Protein AF-A0A258UVR0-F1 (afdb_monomer)

Structure (mmCIF, N/CA/C/O backbone):
data_AF-A0A258UVR0-F1
#
_entry.id   AF-A0A258UVR0-F1
#
loop_
_atom_site.group_PDB
_atom_site.id
_atom_site.type_symbol
_atom_site.label_atom_id
_atom_site.label_alt_id
_atom_site.label_comp_id
_atom_site.label_asym_id
_atom_site.label_entity_id
_atom_s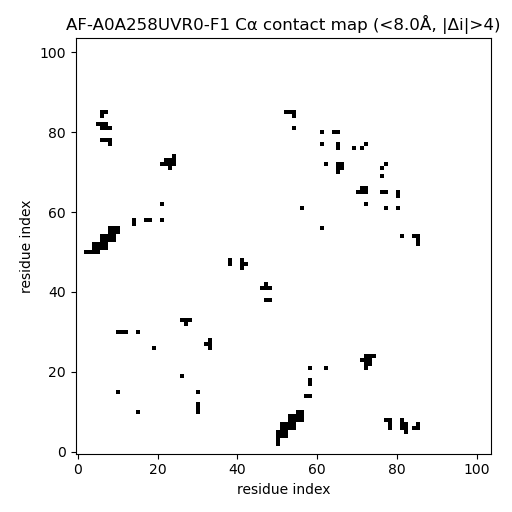ite.label_seq_id
_atom_site.pdbx_PDB_ins_code
_atom_site.Cartn_x
_atom_site.Cartn_y
_atom_site.Cartn_z
_atom_site.occupancy
_atom_site.B_iso_or_equiv
_atom_site.auth_seq_id
_atom_site.auth_comp_id
_atom_site.auth_asym_id
_atom_site.auth_atom_id
_atom_site.pdbx_PDB_model_num
ATOM 1 N N . MET A 1 1 ? -22.486 1.790 16.121 1.00 37.00 1 MET A N 1
ATOM 2 C CA . MET A 1 1 ? -21.476 0.880 15.542 1.00 37.00 1 MET A CA 1
ATOM 3 C C . MET A 1 1 ? -20.176 1.662 15.461 1.00 37.00 1 MET A C 1
ATOM 5 O O . MET A 1 1 ? -20.255 2.800 15.007 1.00 37.00 1 MET A O 1
ATOM 9 N N . PRO A 1 2 ? -19.034 1.159 15.958 1.00 48.25 2 PRO A N 1
ATOM 10 C CA . PRO A 1 2 ? -17.758 1.828 15.717 1.00 48.25 2 PRO A CA 1
ATOM 11 C C . PRO A 1 2 ? -17.537 1.923 14.203 1.00 48.25 2 PRO A C 1
ATOM 13 O O . PRO A 1 2 ? -17.808 0.961 13.484 1.00 48.25 2 PRO A O 1
ATOM 16 N N . VAL A 1 3 ? -17.118 3.093 13.720 1.00 52.47 3 VAL A N 1
ATOM 17 C CA . VAL A 1 3 ? -16.753 3.289 12.312 1.00 52.47 3 VAL A CA 1
ATOM 18 C C . VAL A 1 3 ? -15.558 2.380 12.041 1.00 52.47 3 VAL A C 1
ATOM 20 O O . VAL A 1 3 ? -14.483 2.572 12.610 1.00 52.47 3 VAL A O 1
ATOM 23 N N . GLN A 1 4 ? -15.772 1.328 11.253 1.00 62.47 4 GLN A N 1
ATOM 24 C CA . GLN A 1 4 ? -14.720 0.387 10.900 1.00 62.47 4 GLN A CA 1
ATOM 25 C C . GLN A 1 4 ? -13.887 1.023 9.787 1.00 62.47 4 GLN A C 1
ATOM 27 O O . GLN A 1 4 ? -14.188 0.853 8.610 1.00 62.47 4 GLN A O 1
ATOM 32 N N . HIS A 1 5 ? -12.875 1.806 10.167 1.00 77.50 5 HIS A N 1
ATOM 33 C CA . HIS A 1 5 ? -11.957 2.383 9.192 1.00 77.50 5 HIS A CA 1
ATOM 34 C C . HIS A 1 5 ? -11.191 1.272 8.466 1.00 77.50 5 HIS A C 1
ATOM 36 O O . HIS A 1 5 ? -10.735 0.301 9.077 1.00 77.50 5 HIS A O 1
ATOM 42 N N . VAL A 1 6 ? -11.034 1.427 7.156 1.00 86.38 6 VAL A N 1
ATOM 43 C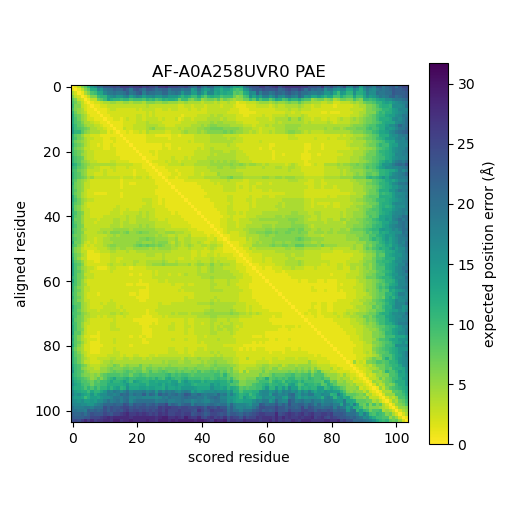 CA . VAL A 1 6 ? -10.290 0.506 6.299 1.00 86.38 6 VAL A CA 1
ATOM 44 C C . VAL A 1 6 ? -8.860 1.005 6.210 1.00 86.38 6 VAL A C 1
ATOM 46 O O . VAL A 1 6 ? -8.606 2.090 5.687 1.00 86.38 6 VAL A O 1
ATOM 49 N N . ALA A 1 7 ? -7.918 0.228 6.736 1.00 91.19 7 ALA A N 1
ATOM 50 C CA . ALA A 1 7 ? -6.512 0.591 6.675 1.00 91.19 7 ALA A CA 1
ATOM 51 C C . ALA A 1 7 ? -5.974 0.445 5.248 1.00 91.19 7 ALA A C 1
ATOM 53 O O . ALA A 1 7 ? -6.109 -0.609 4.624 1.00 91.19 7 ALA A O 1
ATOM 54 N N . VAL A 1 8 ? -5.355 1.506 4.736 1.00 92.44 8 VAL A N 1
ATOM 55 C CA . VAL A 1 8 ? -4.804 1.559 3.378 1.00 92.44 8 VAL A CA 1
ATOM 56 C C . VAL A 1 8 ? -3.407 2.163 3.401 1.00 92.44 8 VAL A C 1
ATOM 58 O O . VAL A 1 8 ? -3.179 3.193 4.036 1.00 92.44 8 VAL A O 1
ATOM 61 N N . LEU A 1 9 ? -2.467 1.538 2.685 1.00 93.88 9 LEU A N 1
ATOM 62 C CA . LEU A 1 9 ? -1.133 2.109 2.486 1.00 93.88 9 LEU A CA 1
ATOM 63 C C . LEU A 1 9 ? -1.262 3.408 1.698 1.00 93.88 9 LEU A C 1
ATOM 65 O O . LEU A 1 9 ? -1.789 3.394 0.577 1.00 93.88 9 LEU A O 1
ATOM 69 N N . TRP A 1 10 ? -0.755 4.504 2.261 1.00 93.12 10 TRP A N 1
ATOM 70 C CA . TRP A 1 10 ? -0.898 5.834 1.676 1.00 93.12 10 TRP A CA 1
ATOM 71 C C . TRP A 1 10 ? 0.462 6.479 1.365 1.00 93.12 10 TRP A C 1
ATOM 73 O O . TRP A 1 10 ? 0.871 7.416 2.044 1.00 93.12 10 TRP A O 1
ATOM 83 N N . PRO A 1 11 ? 1.189 5.992 0.341 1.00 92.81 11 PRO A N 1
ATOM 84 C CA . PRO A 1 11 ? 2.521 6.497 0.027 1.00 92.81 11 PRO A CA 1
ATOM 85 C C . PRO A 1 11 ? 2.509 7.965 -0.431 1.00 92.81 11 PRO A C 1
ATOM 87 O O . PRO A 1 11 ? 1.540 8.461 -1.027 1.00 92.81 11 PRO A O 1
ATOM 90 N N . ASP A 1 12 ? 3.629 8.641 -0.185 1.00 91.75 12 ASP A N 1
ATOM 91 C CA . ASP A 1 12 ? 4.040 9.869 -0.870 1.00 91.75 12 ASP A CA 1
ATOM 92 C C . ASP A 1 12 ? 4.836 9.542 -2.150 1.00 91.75 12 ASP A C 1
ATOM 94 O O . ASP A 1 12 ? 4.986 8.377 -2.516 1.00 91.75 12 ASP A O 1
ATOM 98 N N . GLU A 1 13 ? 5.328 10.557 -2.864 1.00 88.31 13 GLU A N 1
ATOM 99 C CA . GLU A 1 13 ? 6.064 10.347 -4.119 1.00 88.31 13 GLU A CA 1
ATOM 100 C C . GLU A 1 13 ? 7.366 9.552 -3.934 1.00 88.31 13 GLU A C 1
ATOM 102 O O . GLU A 1 13 ? 7.665 8.667 -4.740 1.00 88.31 13 GLU A O 1
ATOM 107 N N . ALA A 1 14 ? 8.115 9.816 -2.859 1.00 85.12 14 ALA A N 1
ATOM 108 C CA . ALA A 1 14 ? 9.382 9.142 -2.584 1.00 85.12 14 ALA A CA 1
ATOM 109 C C . ALA A 1 14 ? 9.163 7.665 -2.214 1.00 85.12 14 ALA A C 1
ATOM 111 O O . ALA A 1 14 ? 9.865 6.773 -2.699 1.00 85.12 14 ALA A O 1
ATOM 112 N N . ASN A 1 15 ? 8.145 7.394 -1.401 1.00 90.56 15 ASN A N 1
ATOM 113 C CA . ASN A 1 15 ? 7.762 6.058 -0.969 1.00 90.56 15 ASN A CA 1
ATOM 114 C C . ASN A 1 15 ? 7.069 5.269 -2.078 1.00 90.56 15 ASN A C 1
ATOM 116 O O . ASN A 1 15 ? 7.224 4.051 -2.136 1.00 90.56 15 ASN A O 1
ATOM 120 N N . TYR A 1 16 ? 6.350 5.933 -2.988 1.00 94.94 16 TYR A N 1
ATOM 121 C CA . TYR A 1 16 ? 5.667 5.258 -4.087 1.00 94.94 16 TYR A CA 1
ATOM 122 C C . TYR A 1 16 ? 6.645 4.586 -5.046 1.00 94.94 16 TYR A C 1
ATOM 124 O O . TYR A 1 16 ? 6.479 3.410 -5.362 1.00 94.94 16 TYR A O 1
ATOM 132 N N . ALA A 1 17 ? 7.699 5.295 -5.461 1.00 93.12 17 ALA A N 1
ATOM 133 C CA . ALA A 1 17 ? 8.716 4.730 -6.347 1.00 93.12 17 ALA A CA 1
ATOM 134 C C . ALA A 1 17 ? 9.362 3.473 -5.739 1.00 93.12 17 ALA A C 1
ATOM 136 O O . ALA A 1 17 ? 9.542 2.460 -6.416 1.00 93.12 17 ALA A O 1
ATOM 137 N N . ARG A 1 18 ? 9.646 3.514 -4.432 1.00 94.56 18 ARG A N 1
ATOM 138 C CA . ARG A 1 18 ? 10.189 2.372 -3.689 1.00 94.56 18 ARG A CA 1
ATOM 139 C C . ARG A 1 18 ? 9.179 1.235 -3.568 1.00 94.56 18 ARG A C 1
ATOM 141 O O . ARG A 1 18 ? 9.547 0.092 -3.802 1.00 94.56 18 ARG A O 1
ATOM 148 N N . LEU A 1 19 ? 7.915 1.541 -3.266 1.00 95.31 19 LEU A N 1
ATOM 149 C CA . LEU A 1 19 ? 6.833 0.557 -3.193 1.00 95.31 19 LEU A CA 1
ATOM 150 C C . LEU A 1 19 ? 6.664 -0.198 -4.519 1.00 95.31 19 LEU A C 1
ATOM 152 O O . LEU A 1 19 ? 6.497 -1.416 -4.511 1.00 95.31 19 LEU A O 1
ATOM 156 N N . VAL A 1 20 ? 6.720 0.511 -5.649 1.00 95.38 20 VAL A N 1
ATOM 157 C CA . VAL A 1 20 ? 6.676 -0.102 -6.984 1.00 95.38 20 VAL A CA 1
ATOM 158 C C . VAL A 1 20 ? 7.867 -1.040 -7.181 1.00 95.38 20 VAL A C 1
ATOM 160 O O . VAL A 1 20 ? 7.674 -2.170 -7.613 1.00 95.38 20 VAL A O 1
ATOM 163 N N . ALA A 1 21 ? 9.077 -0.609 -6.814 1.00 95.00 21 ALA A N 1
ATOM 164 C CA . ALA A 1 21 ? 10.296 -1.394 -7.008 1.00 95.00 21 ALA A CA 1
ATOM 165 C C . ALA A 1 21 ? 10.333 -2.711 -6.209 1.00 95.00 21 ALA A C 1
ATOM 167 O O . ALA A 1 21 ? 10.944 -3.676 -6.661 1.00 95.00 21 ALA A O 1
ATOM 168 N N . ILE A 1 22 ? 9.701 -2.756 -5.032 1.00 95.62 22 ILE A N 1
ATOM 169 C CA . ILE A 1 22 ? 9.674 -3.952 -4.169 1.00 95.62 22 ILE A CA 1
ATOM 170 C C . ILE A 1 22 ? 8.479 -4.877 -4.426 1.00 95.62 22 ILE A C 1
ATOM 172 O O . ILE A 1 22 ? 8.432 -5.962 -3.848 1.00 95.62 22 ILE A O 1
ATOM 176 N N . SER A 1 23 ? 7.491 -4.441 -5.213 1.00 96.06 23 SER A N 1
ATOM 177 C CA . SER A 1 23 ? 6.257 -5.196 -5.437 1.00 96.06 23 SER A CA 1
ATOM 178 C C . SER A 1 23 ? 6.464 -6.310 -6.463 1.00 96.06 23 SER A C 1
ATOM 180 O O . SER A 1 23 ? 7.049 -6.095 -7.519 1.00 96.06 23 SER A O 1
ATOM 182 N N . ASP A 1 24 ? 5.949 -7.500 -6.158 1.00 96.62 24 ASP A N 1
ATOM 183 C CA . ASP A 1 24 ? 6.044 -8.690 -7.015 1.00 96.62 24 ASP A CA 1
ATOM 184 C C . ASP A 1 24 ? 4.937 -8.757 -8.081 1.00 96.62 24 ASP A C 1
ATOM 186 O O . ASP A 1 24 ? 4.990 -9.579 -8.995 1.00 96.62 24 ASP A O 1
ATOM 190 N N . ASP A 1 25 ? 3.904 -7.927 -7.952 1.00 95.50 25 ASP A N 1
ATOM 191 C CA . ASP A 1 25 ? 2.767 -7.857 -8.861 1.00 95.50 25 ASP A CA 1
ATOM 192 C C . ASP A 1 25 ? 2.652 -6.486 -9.532 1.00 95.50 25 ASP A C 1
ATOM 194 O O . ASP A 1 25 ? 3.399 -5.544 -9.259 1.00 95.50 25 ASP A O 1
ATOM 198 N N . TRP A 1 26 ? 1.706 -6.389 -10.467 1.00 94.62 26 TRP A N 1
ATOM 199 C CA . TRP A 1 26 ? 1.475 -5.150 -11.188 1.00 94.62 26 TRP A CA 1
ATOM 200 C C . TRP A 1 26 ? 1.089 -4.020 -10.228 1.00 94.62 26 TRP A C 1
ATOM 202 O O . TRP A 1 26 ? 0.159 -4.146 -9.426 1.00 94.62 26 TRP A O 1
ATOM 212 N N . MET A 1 27 ? 1.773 -2.889 -10.383 1.00 95.25 27 MET A N 1
ATOM 213 C CA . MET A 1 27 ? 1.494 -1.648 -9.678 1.00 95.25 27 MET A CA 1
ATOM 214 C C . MET A 1 27 ? 1.079 -0.558 -10.673 1.00 95.25 27 MET A C 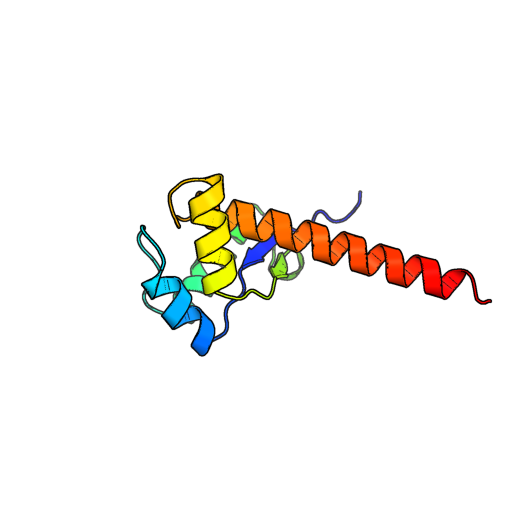1
ATOM 216 O O . MET A 1 27 ? 1.576 -0.538 -11.803 1.00 95.25 27 MET A O 1
ATOM 220 N N . PRO A 1 28 ? 0.196 0.373 -10.272 1.00 94.75 28 PRO A N 1
ATOM 221 C CA . PRO A 1 28 ? -0.159 1.518 -11.101 1.00 94.75 28 PRO A CA 1
ATOM 222 C C . PRO A 1 28 ? 1.081 2.327 -11.532 1.00 94.75 28 PRO A C 1
ATOM 224 O O . PRO A 1 28 ? 2.063 2.409 -10.793 1.00 94.75 28 PRO A O 1
ATOM 227 N N . PRO A 1 29 ? 1.080 2.950 -12.719 1.00 92.00 29 PRO A N 1
ATOM 228 C CA . PRO A 1 29 ? 2.278 3.615 -13.231 1.00 92.00 29 PRO A CA 1
ATOM 229 C C . PRO A 1 29 ? 2.596 4.930 -12.504 1.00 92.00 29 PRO A C 1
ATOM 231 O O . PRO A 1 29 ? 3.724 5.410 -12.579 1.00 92.00 29 PRO A O 1
ATOM 234 N N . SER A 1 30 ? 1.635 5.511 -11.779 1.00 95.31 30 SER A N 1
ATOM 235 C CA . SER A 1 30 ? 1.823 6.740 -11.011 1.00 95.31 30 SER A CA 1
ATOM 236 C C . SER A 1 30 ? 1.128 6.691 -9.649 1.00 95.31 30 SER A C 1
ATOM 238 O O . SER A 1 30 ? 0.182 5.927 -9.435 1.00 95.31 30 SER A O 1
ATOM 240 N N . LEU A 1 31 ? 1.565 7.558 -8.730 1.00 94.88 31 LEU A N 1
ATOM 241 C CA . LEU A 1 31 ? 0.920 7.723 -7.426 1.00 94.88 31 LEU A CA 1
ATOM 242 C C . LEU A 1 31 ? -0.542 8.182 -7.568 1.00 94.88 31 LEU A C 1
ATOM 244 O O . LEU A 1 31 ? -1.404 7.759 -6.795 1.00 94.88 31 LEU A O 1
ATOM 248 N N . ALA A 1 32 ? -0.830 9.027 -8.562 1.00 95.06 32 ALA A N 1
ATOM 249 C CA . ALA A 1 32 ? -2.186 9.479 -8.855 1.00 95.06 32 ALA A CA 1
ATOM 250 C C . ALA A 1 32 ? -3.084 8.304 -9.273 1.00 95.06 32 ALA A C 1
ATOM 252 O O . ALA A 1 32 ? -4.179 8.152 -8.730 1.00 95.06 32 ALA A O 1
ATOM 253 N N . ASP A 1 33 ? -2.591 7.424 -10.149 1.00 95.75 33 ASP A N 1
ATOM 254 C CA . ASP A 1 33 ? -3.325 6.226 -10.575 1.00 95.75 33 ASP A CA 1
ATOM 255 C C . ASP A 1 33 ? -3.527 5.244 -9.421 1.00 95.75 33 ASP A C 1
ATOM 257 O O . ASP A 1 33 ? -4.591 4.639 -9.294 1.00 95.75 33 ASP A O 1
ATOM 261 N N . TYR A 1 34 ? -2.535 5.115 -8.538 1.00 94.75 34 TYR A N 1
ATOM 262 C CA . TYR A 1 34 ? -2.649 4.295 -7.338 1.00 94.75 34 TYR A CA 1
ATOM 263 C C . TYR A 1 34 ? -3.748 4.787 -6.399 1.00 94.75 34 TYR A C 1
ATOM 265 O O . TYR A 1 34 ? -4.626 4.011 -6.011 1.00 94.75 34 TYR A O 1
ATOM 273 N N . ARG A 1 35 ? -3.759 6.085 -6.083 1.00 92.62 35 ARG A N 1
ATOM 274 C CA . ARG A 1 35 ? -4.813 6.684 -5.251 1.00 92.62 35 ARG A CA 1
ATOM 275 C C . ARG A 1 35 ? -6.179 6.590 -5.932 1.00 92.62 35 ARG A C 1
ATOM 277 O O . ARG A 1 35 ? -7.154 6.226 -5.279 1.00 92.62 35 ARG A O 1
ATOM 284 N N . GLY A 1 36 ? -6.246 6.818 -7.244 1.00 93.62 36 GLY A N 1
ATOM 285 C CA . GLY A 1 36 ? -7.469 6.644 -8.030 1.00 93.62 36 GLY A CA 1
ATOM 286 C C . GLY A 1 36 ? -8.007 5.210 -7.987 1.00 93.62 36 GLY A C 1
ATOM 287 O O . GLY A 1 36 ? -9.205 5.000 -7.796 1.00 93.62 36 GLY A O 1
ATOM 288 N N . ALA A 1 37 ? -7.131 4.207 -8.088 1.00 92.25 37 ALA A N 1
ATOM 289 C CA . ALA A 1 37 ? -7.512 2.800 -7.988 1.00 92.25 37 ALA A CA 1
ATOM 290 C C . ALA A 1 37 ? -8.046 2.435 -6.592 1.00 92.25 37 ALA A C 1
ATOM 292 O O . ALA A 1 37 ? -9.023 1.687 -6.493 1.00 92.25 37 ALA A O 1
ATOM 293 N N . LEU A 1 38 ? -7.450 2.973 -5.520 1.00 91.19 38 LEU A N 1
ATOM 294 C CA . LEU A 1 38 ? -7.952 2.796 -4.153 1.00 91.19 38 LEU A CA 1
ATOM 295 C C . LEU A 1 38 ? -9.344 3.410 -3.977 1.00 91.19 38 LEU A C 1
ATOM 297 O O . LEU A 1 38 ? -10.248 2.733 -3.490 1.00 91.19 38 LEU A O 1
ATOM 301 N N . LEU A 1 39 ? -9.532 4.655 -4.419 1.00 90.62 39 LEU A N 1
ATOM 302 C CA . LEU A 1 39 ? -10.816 5.351 -4.318 1.00 90.62 39 LEU A CA 1
ATOM 303 C C . LEU A 1 39 ? -11.910 4.643 -5.121 1.00 90.62 39 LEU A C 1
ATOM 305 O O . LEU A 1 39 ? -13.005 4.433 -4.609 1.00 90.62 39 LEU A O 1
ATOM 309 N N . ARG A 1 40 ? -11.601 4.168 -6.332 1.00 91.75 40 ARG A N 1
ATOM 310 C CA . ARG A 1 40 ? -12.550 3.383 -7.134 1.00 91.75 40 ARG A CA 1
ATOM 311 C C . ARG A 1 40 ? -12.939 2.070 -6.452 1.00 91.75 40 ARG A C 1
ATOM 313 O O . ARG A 1 40 ? -14.097 1.664 -6.501 1.00 91.75 40 ARG A O 1
ATOM 320 N N . ARG A 1 41 ? -11.987 1.380 -5.812 1.00 87.94 41 ARG A N 1
ATOM 321 C CA . ARG A 1 41 ? -12.282 0.162 -5.036 1.00 87.94 41 ARG A CA 1
ATOM 322 C C . ARG A 1 41 ? -13.155 0.458 -3.819 1.00 87.94 41 ARG A C 1
ATOM 324 O O . ARG A 1 41 ? -14.011 -0.361 -3.497 1.00 87.94 41 ARG A O 1
ATOM 331 N N . ALA A 1 42 ? -12.943 1.595 -3.163 1.00 88.12 42 ALA A N 1
ATOM 332 C CA . ALA A 1 42 ? -13.795 2.046 -2.071 1.00 88.12 42 ALA A CA 1
ATOM 333 C C . ALA A 1 42 ? -15.212 2.353 -2.540 1.00 88.12 42 ALA A C 1
ATOM 335 O O . ALA A 1 42 ? -16.155 1.824 -1.960 1.00 88.12 42 ALA A O 1
ATOM 336 N N . GLU A 1 43 ? -15.361 3.094 -3.635 1.00 89.06 43 GLU A N 1
ATOM 337 C CA . GLU A 1 43 ? -16.665 3.423 -4.211 1.00 89.06 43 GLU A CA 1
ATOM 338 C C . GLU A 1 43 ? -17.480 2.157 -4.523 1.00 89.06 43 GLU A C 1
ATOM 340 O O . GLU A 1 43 ? -18.639 2.049 -4.129 1.00 89.06 43 GLU A O 1
ATOM 345 N N . LEU A 1 44 ? -16.849 1.138 -5.122 1.00 90.44 44 LEU A N 1
ATOM 346 C CA . LEU A 1 44 ? -17.485 -0.161 -5.392 1.00 90.44 44 LEU A CA 1
ATOM 347 C C . LEU A 1 44 ? -17.957 -0.900 -4.128 1.00 90.44 44 LEU A C 1
ATOM 349 O O . LEU A 1 44 ? -18.803 -1.788 -4.219 1.00 90.44 44 LEU A O 1
ATOM 353 N N . ARG A 1 45 ? -17.408 -0.560 -2.959 1.00 87.25 45 ARG A N 1
ATOM 354 C CA . ARG A 1 45 ? -17.796 -1.109 -1.652 1.00 87.25 45 ARG A CA 1
ATOM 355 C C . ARG A 1 45 ? -18.688 -0.167 -0.842 1.00 87.25 45 ARG A C 1
ATOM 357 O O . ARG A 1 45 ? -19.026 -0.497 0.291 1.00 87.25 45 ARG A O 1
ATOM 364 N N . GLY A 1 46 ? -19.083 0.973 -1.410 1.00 88.38 46 GLY A N 1
ATOM 365 C CA . GLY A 1 46 ? -19.856 1.999 -0.711 1.00 88.38 46 GLY A CA 1
ATOM 366 C C . GLY A 1 46 ? -19.050 2.756 0.347 1.00 88.38 46 GLY A C 1
ATOM 367 O O . GLY A 1 46 ? -19.637 3.292 1.282 1.00 88.38 46 GLY A O 1
ATOM 368 N N . TRP A 1 47 ? -17.723 2.773 0.225 1.00 87.94 47 TRP A N 1
ATOM 369 C CA . TRP A 1 47 ? -16.817 3.520 1.094 1.00 87.94 47 TRP A CA 1
ATOM 370 C C . TRP A 1 47 ? -16.386 4.830 0.446 1.00 87.94 47 TRP A C 1
ATOM 372 O O . TRP A 1 47 ? -16.296 4.956 -0.777 1.00 87.94 47 TRP A O 1
ATOM 382 N N . THR A 1 48 ? -16.065 5.793 1.295 1.00 86.19 48 THR A N 1
ATOM 383 C CA . THR A 1 48 ? -15.491 7.085 0.938 1.00 86.19 48 THR A CA 1
ATOM 384 C C . THR A 1 48 ? -14.061 7.187 1.461 1.00 86.19 48 THR A C 1
ATOM 386 O O . THR A 1 48 ? -13.613 6.385 2.277 1.00 86.19 48 THR A O 1
ATOM 389 N N . GLU A 1 49 ? -13.324 8.209 1.029 1.00 84.50 49 GLU A N 1
ATOM 390 C CA . GLU A 1 49 ? -11.977 8.461 1.555 1.00 84.50 49 GLU A CA 1
ATOM 391 C C . GLU A 1 49 ? -11.973 8.751 3.069 1.00 84.50 49 GLU A C 1
ATOM 393 O O . GLU A 1 49 ? -10.973 8.498 3.735 1.00 84.50 49 GLU A O 1
ATOM 398 N N . ALA A 1 50 ? -13.084 9.240 3.633 1.00 84.56 50 ALA A N 1
ATOM 399 C CA . ALA A 1 50 ? -13.221 9.458 5.075 1.00 84.56 50 ALA A CA 1
ATOM 400 C C . ALA A 1 50 ? -13.231 8.144 5.876 1.00 84.56 50 ALA A C 1
ATOM 402 O O . ALA A 1 50 ? -12.921 8.146 7.064 1.00 84.56 50 ALA A O 1
ATOM 403 N N . ASP A 1 51 ? -13.536 7.024 5.220 1.00 85.75 51 ASP A N 1
ATOM 404 C CA . ASP A 1 51 ? -13.509 5.694 5.824 1.00 85.75 51 ASP A CA 1
ATOM 405 C C . ASP A 1 51 ? -12.096 5.087 5.821 1.00 85.75 51 ASP A C 1
ATOM 407 O O . ASP A 1 51 ? -11.877 4.012 6.382 1.00 85.75 51 ASP A O 1
ATOM 411 N N . PHE A 1 52 ? -11.116 5.750 5.199 1.00 89.50 52 PHE A N 1
ATOM 412 C CA . PHE A 1 52 ? -9.744 5.265 5.133 1.00 89.50 52 PHE A CA 1
ATOM 413 C C . PHE A 1 52 ? -8.937 5.655 6.365 1.00 89.50 52 PHE A C 1
ATOM 415 O O . PHE A 1 52 ? -8.718 6.833 6.649 1.00 89.50 52 PHE A O 1
ATOM 422 N N . LEU A 1 53 ? -8.364 4.646 7.017 1.00 90.38 53 LEU A N 1
ATOM 423 C CA . LEU A 1 53 ? -7.210 4.845 7.879 1.00 90.38 53 LEU A CA 1
ATOM 424 C C . LEU A 1 53 ? -5.957 4.823 6.999 1.00 90.38 53 LEU A C 1
ATOM 426 O O . LEU A 1 53 ? -5.455 3.764 6.620 1.00 90.38 53 LEU A O 1
ATOM 430 N N . LYS A 1 54 ? -5.485 6.012 6.631 1.00 90.94 54 LYS A N 1
ATOM 431 C CA . LYS A 1 54 ? -4.273 6.197 5.828 1.00 90.94 54 LYS A CA 1
ATOM 432 C C . LYS A 1 54 ? -3.063 5.890 6.697 1.00 90.94 54 LYS A C 1
ATOM 434 O O . LYS A 1 54 ? -2.775 6.647 7.619 1.00 90.94 54 LYS A O 1
ATOM 439 N N . VAL A 1 55 ? -2.392 4.776 6.423 1.00 89.81 55 VAL A N 1
ATOM 440 C CA . VAL A 1 55 ? -1.227 4.368 7.208 1.00 89.81 55 VAL A CA 1
ATOM 441 C C . VAL A 1 55 ? 0.059 4.812 6.520 1.00 89.81 55 VAL A C 1
ATOM 443 O O . VAL A 1 55 ? 0.302 4.489 5.351 1.00 89.81 55 VAL A O 1
ATOM 446 N N . ASP A 1 56 ? 0.884 5.531 7.275 1.00 86.88 56 ASP A N 1
ATOM 447 C CA . ASP A 1 56 ? 2.281 5.775 6.930 1.00 86.88 56 ASP A CA 1
ATOM 448 C C . ASP A 1 56 ? 3.090 4.489 7.114 1.00 86.88 56 ASP A C 1
ATOM 450 O O . ASP A 1 56 ? 2.840 3.699 8.032 1.00 86.88 56 ASP A O 1
ATOM 454 N N . PHE A 1 57 ? 4.069 4.267 6.240 1.00 92.38 57 PHE A N 1
ATOM 455 C CA . PHE A 1 57 ? 4.895 3.067 6.269 1.00 92.38 57 PHE A CA 1
ATOM 456 C C . PHE A 1 57 ? 6.274 3.308 5.654 1.00 92.38 57 PHE A C 1
ATOM 458 O O . PHE A 1 57 ? 6.447 4.171 4.797 1.00 92.38 57 PHE A O 1
ATOM 465 N N . ASP A 1 58 ? 7.237 2.484 6.064 1.00 93.00 58 ASP A N 1
ATOM 466 C CA . ASP A 1 58 ? 8.521 2.337 5.384 1.00 93.00 58 ASP A CA 1
ATOM 467 C C . ASP A 1 58 ? 8.437 1.152 4.399 1.00 93.00 58 ASP A C 1
ATOM 469 O O . ASP A 1 58 ? 8.095 0.039 4.826 1.00 93.00 58 ASP A O 1
ATOM 473 N N . PRO A 1 59 ? 8.720 1.353 3.097 1.00 94.56 59 PRO A N 1
ATOM 474 C CA . PRO A 1 59 ? 8.746 0.281 2.105 1.00 94.56 59 PRO A CA 1
ATOM 475 C C . PRO A 1 59 ? 9.653 -0.902 2.474 1.00 94.56 59 PRO A C 1
ATOM 477 O O . PRO A 1 59 ? 9.280 -2.039 2.197 1.00 94.56 59 PRO A O 1
ATOM 480 N N . ASP A 1 60 ? 10.798 -0.678 3.126 1.00 94.19 60 ASP A N 1
ATOM 481 C CA . ASP A 1 60 ? 11.717 -1.772 3.472 1.00 94.19 60 ASP A CA 1
ATOM 482 C C . ASP A 1 60 ? 11.153 -2.629 4.609 1.00 94.19 60 ASP A C 1
ATOM 484 O O . ASP A 1 60 ? 11.214 -3.860 4.565 1.00 94.19 60 ASP A O 1
ATOM 488 N N . VAL A 1 61 ? 10.542 -1.983 5.608 1.00 95.81 61 VAL A N 1
ATOM 489 C CA . VAL A 1 61 ? 9.865 -2.675 6.714 1.00 95.81 61 VAL A CA 1
ATOM 490 C C . VAL A 1 61 ? 8.673 -3.469 6.184 1.00 95.81 61 VAL A C 1
ATOM 492 O O . VAL A 1 61 ? 8.502 -4.635 6.543 1.00 95.81 61 VAL A O 1
ATOM 495 N N . LEU A 1 62 ? 7.892 -2.874 5.276 1.00 96.50 62 LEU A N 1
ATOM 496 C CA . LEU A 1 62 ? 6.806 -3.562 4.583 1.00 96.50 62 LEU A CA 1
ATOM 497 C C . LEU A 1 62 ? 7.326 -4.783 3.823 1.00 96.50 62 LEU A C 1
ATOM 499 O O . LEU A 1 62 ? 6.749 -5.862 3.957 1.00 96.50 62 LEU A O 1
ATOM 503 N N . ALA A 1 63 ? 8.395 -4.630 3.035 1.00 97.25 63 ALA A N 1
ATOM 504 C CA . ALA A 1 63 ? 8.967 -5.718 2.249 1.00 97.25 63 ALA A CA 1
ATOM 505 C C . ALA A 1 63 ? 9.414 -6.866 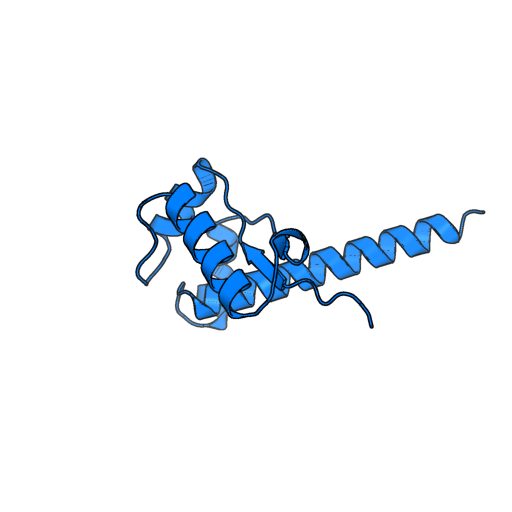3.156 1.00 97.25 63 ALA A C 1
ATOM 507 O O . ALA A 1 63 ? 9.017 -8.008 2.930 1.00 97.25 63 ALA A O 1
ATOM 508 N N . SE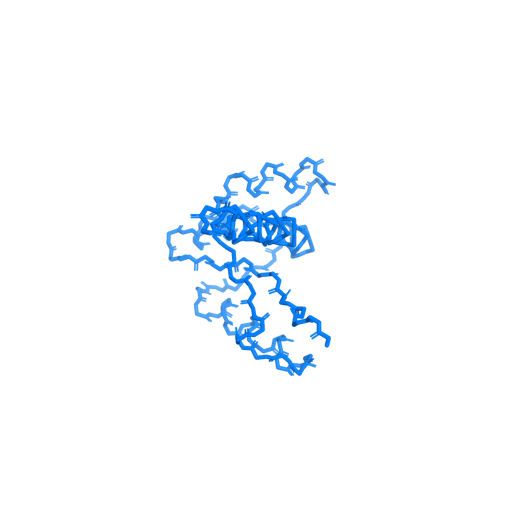R A 1 64 ? 10.181 -6.554 4.205 1.00 97.88 64 SER A N 1
ATOM 509 C CA . SER A 1 64 ? 10.653 -7.532 5.186 1.00 97.88 64 SER A CA 1
ATOM 510 C C . SER A 1 64 ? 9.484 -8.296 5.806 1.00 97.88 64 SER A C 1
ATOM 512 O O . SER A 1 64 ? 9.462 -9.525 5.770 1.00 97.88 64 SER A O 1
ATOM 514 N N . TRP A 1 65 ? 8.468 -7.579 6.293 1.00 97.69 65 TRP A N 1
ATOM 515 C CA . TRP A 1 65 ? 7.304 -8.193 6.924 1.00 97.69 65 TRP A CA 1
ATOM 516 C C . TRP A 1 65 ? 6.501 -9.058 5.944 1.00 97.69 65 TRP A C 1
ATOM 518 O O . TRP A 1 65 ? 6.131 -10.186 6.268 1.00 97.69 65 TRP A O 1
ATOM 528 N N . CYS A 1 66 ? 6.258 -8.575 4.723 1.00 97.81 66 CYS A N 1
ATOM 529 C CA . CYS A 1 66 ? 5.515 -9.329 3.712 1.00 97.81 66 CYS A CA 1
ATOM 530 C C . CYS A 1 66 ? 6.261 -10.606 3.295 1.00 97.81 66 CYS A C 1
ATOM 532 O O . CYS A 1 66 ? 5.644 -11.660 3.150 1.00 97.81 66 CYS A O 1
ATOM 534 N N . ARG A 1 67 ? 7.589 -10.540 3.143 1.00 97.81 67 ARG A N 1
ATOM 535 C CA . ARG A 1 67 ? 8.421 -11.708 2.822 1.00 97.81 67 ARG A CA 1
ATOM 536 C C . ARG A 1 67 ? 8.426 -12.729 3.954 1.00 97.81 67 ARG A C 1
ATOM 538 O O . ARG A 1 67 ? 8.291 -13.914 3.675 1.00 97.81 67 ARG A O 1
ATOM 545 N N . GLU A 1 68 ? 8.525 -12.282 5.200 1.00 98.00 68 GLU A N 1
ATOM 546 C CA . GLU A 1 68 ? 8.498 -13.162 6.371 1.00 98.00 68 GLU A CA 1
ATOM 547 C C . GLU A 1 68 ? 7.147 -13.876 6.534 1.00 98.00 68 GLU A C 1
ATOM 549 O O . GLU A 1 68 ? 7.110 -15.071 6.810 1.00 98.00 68 GLU A O 1
ATOM 554 N N . ASN A 1 69 ? 6.035 -13.167 6.314 1.00 97.69 69 ASN A N 1
ATOM 555 C CA . ASN A 1 69 ? 4.694 -13.695 6.587 1.00 97.69 69 ASN A CA 1
ATOM 556 C C . ASN A 1 69 ? 4.046 -14.403 5.384 1.00 97.69 69 ASN A C 1
ATOM 558 O O . ASN A 1 69 ? 3.213 -15.288 5.571 1.00 97.69 69 ASN A O 1
ATOM 562 N N . PHE A 1 70 ? 4.402 -14.022 4.153 1.00 97.25 70 PHE A N 1
ATOM 563 C CA . PHE A 1 70 ? 3.739 -14.493 2.927 1.00 97.25 70 PHE A CA 1
ATOM 564 C C . PHE A 1 70 ? 4.709 -14.946 1.827 1.00 97.25 70 PHE A C 1
ATOM 566 O O . PHE A 1 70 ? 4.265 -15.463 0.804 1.00 97.25 70 PHE A O 1
ATOM 573 N N . GLY A 1 71 ? 6.019 -14.723 1.973 1.00 97.19 71 GLY A N 1
ATOM 574 C CA . GLY A 1 71 ? 7.022 -15.004 0.934 1.00 97.19 71 GLY A CA 1
ATOM 575 C C . GLY A 1 71 ? 7.018 -14.031 -0.257 1.00 97.19 71 GLY A C 1
ATOM 576 O O . GLY A 1 71 ? 7.943 -14.048 -1.072 1.00 97.19 71 GLY A O 1
ATOM 577 N N . THR A 1 72 ? 6.028 -13.140 -0.357 1.00 97.44 72 THR A N 1
ATOM 578 C CA . THR A 1 72 ? 5.826 -12.231 -1.496 1.00 97.44 72 THR A CA 1
ATOM 579 C C . THR A 1 72 ? 5.305 -10.863 -1.065 1.00 97.44 72 THR A C 1
ATOM 581 O O . THR A 1 72 ? 4.631 -10.729 -0.042 1.00 97.44 72 THR A O 1
ATOM 584 N N . VAL A 1 73 ? 5.602 -9.839 -1.864 1.00 97.25 73 VAL A N 1
ATOM 585 C CA . VAL A 1 73 ? 5.102 -8.468 -1.730 1.00 97.25 73 VAL A CA 1
ATOM 586 C C . VAL A 1 73 ? 4.068 -8.207 -2.833 1.00 97.25 73 VAL A C 1
ATOM 588 O O . VAL A 1 73 ? 4.360 -7.552 -3.830 1.00 97.25 73 VAL A O 1
ATOM 591 N N . ASN A 1 74 ? 2.856 -8.740 -2.677 1.00 96.94 74 ASN A N 1
ATOM 592 C CA . ASN A 1 74 ? 1.749 -8.581 -3.626 1.00 96.94 74 ASN A CA 1
ATOM 593 C C . ASN A 1 74 ? 0.582 -7.794 -3.000 1.00 96.94 74 ASN A C 1
ATOM 595 O O . ASN A 1 74 ? 0.641 -7.384 -1.840 1.00 96.94 74 ASN A O 1
ATOM 599 N N . ALA A 1 75 ? -0.489 -7.551 -3.760 1.00 93.38 75 ALA A N 1
ATOM 600 C CA . ALA A 1 75 ? -1.629 -6.762 -3.294 1.00 93.38 75 ALA A CA 1
ATOM 601 C C . ALA A 1 75 ? -2.250 -7.295 -1.993 1.00 93.38 75 ALA A C 1
ATOM 603 O O . ALA A 1 75 ? -2.657 -6.495 -1.144 1.00 93.38 75 ALA A O 1
ATOM 604 N N . ASP A 1 76 ? -2.291 -8.614 -1.817 1.00 94.50 76 ASP A N 1
ATOM 605 C CA . ASP A 1 76 ? -2.875 -9.247 -0.638 1.00 94.50 76 ASP A CA 1
ATOM 606 C C . ASP A 1 76 ? -1.968 -9.081 0.586 1.00 94.50 76 ASP A C 1
ATOM 608 O O . ASP A 1 76 ? -2.434 -8.612 1.628 1.00 94.50 76 ASP A O 1
ATOM 612 N N . SER A 1 77 ? -0.664 -9.359 0.464 1.00 97.06 77 SER A N 1
ATOM 613 C CA . SER A 1 77 ? 0.276 -9.183 1.581 1.00 97.06 77 SER A CA 1
ATOM 614 C C . SER A 1 77 ? 0.451 -7.713 1.973 1.00 97.06 77 SER A C 1
ATOM 616 O O . SER A 1 77 ? 0.469 -7.393 3.164 1.00 97.06 77 SER A O 1
ATOM 618 N N . ARG A 1 78 ? 0.440 -6.787 1.002 1.00 96.12 78 ARG A N 1
ATOM 619 C CA . ARG A 1 78 ? 0.409 -5.334 1.256 1.00 96.12 78 ARG A CA 1
ATOM 620 C C . ARG A 1 78 ? -0.841 -4.902 2.026 1.00 96.12 78 ARG A C 1
ATOM 622 O O . ARG A 1 78 ? -0.751 -4.081 2.937 1.00 96.12 78 ARG A O 1
ATOM 629 N N . SER A 1 79 ? -2.002 -5.459 1.681 1.00 93.50 79 SER A N 1
ATOM 630 C CA . SER A 1 79 ? -3.274 -5.163 2.359 1.00 93.50 79 SER A CA 1
ATOM 631 C C . SER A 1 79 ? -3.315 -5.745 3.778 1.00 93.50 79 SER A C 1
ATOM 633 O O . SER A 1 79 ? -3.831 -5.106 4.702 1.00 93.50 79 SER A O 1
ATOM 635 N N . ALA A 1 80 ? -2.724 -6.927 3.978 1.00 94.69 80 ALA A N 1
ATOM 636 C CA . ALA A 1 80 ? -2.541 -7.525 5.298 1.00 94.69 80 ALA A CA 1
ATOM 637 C C . ALA A 1 80 ? -1.625 -6.664 6.182 1.00 94.69 80 ALA A C 1
ATOM 639 O O . ALA A 1 80 ? -1.973 -6.377 7.329 1.00 94.69 80 ALA A O 1
ATOM 640 N N . TYR A 1 81 ? -0.507 -6.178 5.633 1.00 95.69 81 TYR A N 1
ATOM 641 C CA . TYR A 1 81 ? 0.397 -5.270 6.339 1.00 95.69 81 TYR A CA 1
ATOM 642 C C . TYR A 1 81 ? -0.286 -3.947 6.710 1.00 95.69 81 TYR A C 1
ATOM 644 O O . TYR A 1 81 ? -0.183 -3.498 7.851 1.00 95.69 81 TYR A O 1
ATOM 652 N N . ALA A 1 82 ? -1.053 -3.354 5.787 1.00 94.62 82 ALA A N 1
ATOM 653 C CA . ALA A 1 82 ? -1.827 -2.142 6.063 1.00 94.62 82 ALA A CA 1
ATOM 654 C C . ALA A 1 82 ? -2.775 -2.335 7.253 1.00 94.62 82 ALA A C 1
ATOM 656 O O . ALA A 1 82 ? -2.829 -1.497 8.149 1.00 94.62 82 ALA A O 1
ATOM 657 N N . SER A 1 83 ? -3.474 -3.472 7.293 1.00 92.56 83 SER A N 1
ATOM 658 C CA . SER A 1 83 ? -4.380 -3.829 8.389 1.00 92.56 83 SER A CA 1
ATOM 659 C C . SER A 1 83 ? -3.640 -4.023 9.715 1.00 92.56 83 SER A C 1
ATOM 661 O O . SER A 1 83 ? -4.107 -3.553 10.752 1.00 92.56 83 SER A O 1
ATOM 663 N N . PHE A 1 84 ? -2.473 -4.674 9.688 1.00 91.88 84 PHE A N 1
ATOM 664 C CA . PHE A 1 84 ? -1.622 -4.867 10.863 1.00 91.88 84 PHE A CA 1
ATOM 665 C C . PHE A 1 84 ? -1.160 -3.530 11.457 1.00 91.88 84 PHE A C 1
ATOM 667 O O . PHE A 1 84 ? -1.382 -3.271 12.640 1.00 91.88 84 PHE A O 1
ATOM 674 N N . ILE A 1 85 ? -0.595 -2.645 10.633 1.00 90.50 85 ILE A N 1
ATOM 675 C CA . ILE A 1 85 ? -0.147 -1.318 11.076 1.00 90.50 85 IL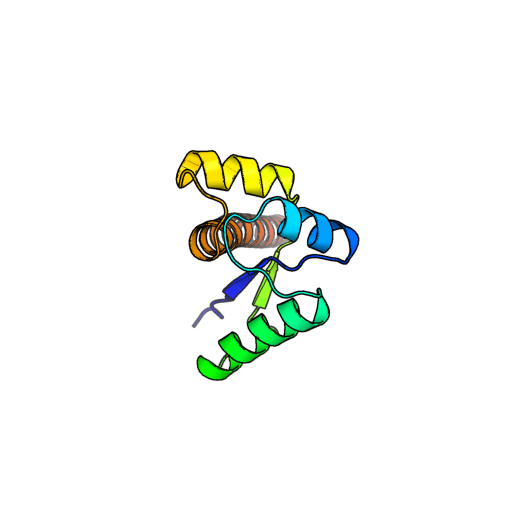E A CA 1
ATOM 676 C C . ILE A 1 85 ? -1.327 -0.447 11.506 1.00 90.50 85 ILE A C 1
ATOM 678 O O . ILE A 1 85 ? -1.254 0.216 12.540 1.00 90.50 85 ILE A O 1
ATOM 682 N N . GLY A 1 86 ? -2.432 -0.474 10.760 1.00 86.50 86 GLY A N 1
ATOM 683 C CA . GLY A 1 86 ? -3.633 0.285 11.094 1.00 86.50 86 GLY A CA 1
ATOM 684 C C . GLY A 1 86 ? -4.188 -0.086 12.468 1.00 86.50 86 GLY A C 1
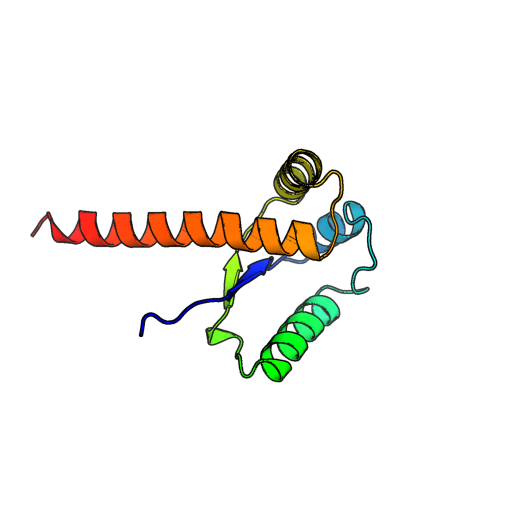ATOM 685 O O . GLY A 1 86 ? -4.546 0.796 13.247 1.00 86.50 86 GLY A O 1
ATOM 686 N N . LYS A 1 87 ? -4.177 -1.380 12.814 1.00 84.31 87 LYS A N 1
ATOM 687 C CA . LYS A 1 87 ? -4.555 -1.848 14.152 1.00 84.31 87 LYS A CA 1
ATOM 688 C C . LYS A 1 87 ? -3.635 -1.274 15.236 1.00 84.31 87 LYS A C 1
ATOM 690 O O . LYS A 1 87 ? -4.139 -0.712 16.204 1.00 84.31 87 LYS A O 1
ATOM 695 N N . LEU A 1 88 ? -2.315 -1.340 15.044 1.00 83.06 88 LEU A N 1
ATOM 696 C CA . LEU A 1 88 ? -1.341 -0.796 16.002 1.00 83.06 88 LEU A CA 1
ATOM 697 C C . LEU A 1 88 ? -1.497 0.720 16.201 1.00 83.06 88 LEU A C 1
ATOM 699 O O . LEU A 1 88 ? -1.400 1.221 17.321 1.00 83.06 88 LEU A O 1
ATOM 703 N N . GLN A 1 89 ? -1.750 1.465 15.123 1.00 78.56 89 GLN A N 1
ATOM 704 C CA . GLN A 1 89 ? -1.966 2.913 15.193 1.00 78.56 89 GLN A CA 1
ATOM 705 C C . GLN A 1 89 ? -3.272 3.264 15.918 1.00 78.56 89 GLN A C 1
ATOM 707 O O . GLN A 1 89 ? -3.308 4.223 16.696 1.00 78.56 89 GLN A O 1
ATOM 712 N N . PHE A 1 90 ? -4.331 2.481 15.700 1.00 73.94 90 PHE A N 1
ATOM 713 C CA . PHE A 1 90 ? -5.609 2.666 16.381 1.00 73.94 90 PHE A CA 1
ATOM 714 C C . PHE A 1 90 ? -5.497 2.389 17.886 1.00 73.94 90 PHE A C 1
ATOM 716 O O . PHE A 1 90 ? -5.884 3.237 18.690 1.00 73.94 90 PHE A O 1
ATOM 723 N N . GLU A 1 91 ? -4.899 1.258 18.269 1.00 73.69 91 GLU A N 1
ATOM 724 C CA . GLU A 1 91 ? -4.685 0.880 19.675 1.00 73.69 91 GLU A CA 1
ATOM 725 C C . GLU A 1 91 ? -3.890 1.956 20.427 1.00 73.69 91 G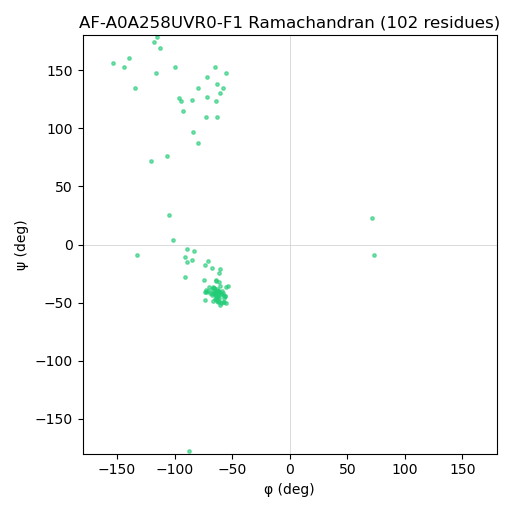LU A C 1
ATOM 727 O O . GLU A 1 91 ? -4.320 2.438 21.476 1.00 73.69 91 GLU A O 1
ATOM 732 N N . ARG A 1 92 ? -2.801 2.450 19.828 1.00 67.19 92 ARG A N 1
ATOM 733 C CA . ARG A 1 92 ? -1.974 3.515 20.414 1.00 67.19 92 ARG A CA 1
ATOM 734 C C . ARG A 1 92 ? -2.717 4.848 20.571 1.00 67.19 92 ARG A C 1
ATOM 736 O O . ARG A 1 92 ? -2.403 5.642 21.461 1.00 67.19 92 ARG A O 1
ATOM 743 N N . THR A 1 93 ? -3.673 5.137 19.692 1.00 64.44 93 THR A N 1
ATOM 744 C CA . THR A 1 93 ? -4.482 6.364 19.764 1.00 64.44 93 THR A CA 1
ATOM 745 C C . THR A 1 93 ? -5.505 6.281 20.896 1.00 64.44 93 THR A C 1
ATOM 747 O O . THR A 1 93 ? -5.668 7.246 21.648 1.00 64.44 93 THR A O 1
ATOM 750 N N . GLU A 1 94 ? -6.140 5.122 21.066 1.00 65.25 94 GLU A N 1
ATOM 751 C CA . GLU A 1 94 ? -7.094 4.888 22.151 1.00 65.25 94 GLU A CA 1
ATOM 752 C C . GLU A 1 94 ? -6.405 4.882 23.524 1.00 65.25 94 GLU A C 1
ATOM 754 O O . GLU A 1 94 ? -6.887 5.551 24.439 1.00 65.25 94 GLU A O 1
ATOM 759 N N . GLU A 1 95 ? -5.229 4.255 23.653 1.00 62.06 95 GLU A N 1
ATOM 760 C CA . GLU A 1 95 ? -4.429 4.283 24.889 1.00 62.06 95 GLU A CA 1
ATOM 761 C C . GLU A 1 95 ? -4.091 5.719 25.322 1.00 62.06 95 GLU A C 1
ATOM 763 O O . GLU A 1 95 ? -4.376 6.123 26.455 1.00 62.06 95 GLU A O 1
ATOM 768 N N . ASN A 1 96 ? -3.583 6.543 24.398 1.00 60.41 96 ASN A N 1
ATOM 769 C CA . ASN A 1 96 ? -3.258 7.948 24.667 1.00 60.41 96 ASN A CA 1
ATOM 770 C C . ASN A 1 96 ? -4.483 8.783 25.075 1.00 60.41 96 ASN A C 1
ATOM 772 O O . ASN A 1 96 ? -4.367 9.731 25.860 1.00 60.41 96 ASN A O 1
ATOM 776 N N . ARG A 1 97 ? -5.668 8.450 24.552 1.00 58.62 97 ARG A N 1
ATOM 777 C CA . ARG A 1 97 ? -6.923 9.125 24.899 1.00 58.62 97 ARG A CA 1
ATOM 778 C C . ARG A 1 97 ? -7.393 8.759 26.304 1.00 58.62 97 ARG A C 1
ATOM 780 O O . ARG A 1 97 ? -7.888 9.631 27.018 1.00 58.62 97 ARG A O 1
ATOM 787 N N . THR A 1 98 ? -7.235 7.499 26.705 1.00 60.75 98 THR A N 1
ATOM 788 C CA . THR A 1 98 ? -7.564 7.047 28.062 1.00 60.75 98 THR A CA 1
ATOM 789 C C . THR A 1 98 ? -6.586 7.575 29.106 1.00 60.75 98 THR A C 1
ATOM 791 O O . THR A 1 98 ? -7.037 8.048 30.144 1.00 60.75 98 THR A O 1
ATOM 794 N N . SER A 1 99 ? -5.280 7.617 28.818 1.00 61.88 99 SER A N 1
ATOM 795 C CA . SER A 1 99 ? -4.284 8.159 29.753 1.00 61.88 99 SER A CA 1
ATOM 796 C C . SER A 1 99 ? -4.496 9.646 30.046 1.00 61.88 99 SER A C 1
ATOM 798 O O . SER A 1 99 ? -4.399 10.056 31.194 1.00 61.88 99 SER A O 1
ATOM 800 N N . ARG A 1 100 ? -4.890 10.455 29.050 1.00 57.81 100 ARG A N 1
ATOM 801 C CA . ARG A 1 100 ? -5.196 11.887 29.254 1.00 57.81 100 ARG A CA 1
ATOM 802 C C . ARG A 1 100 ? -6.490 12.165 30.027 1.00 57.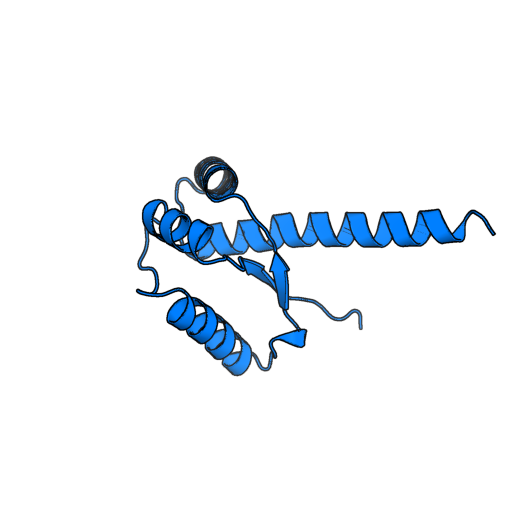81 100 ARG A C 1
ATOM 804 O O . ARG A 1 100 ? -6.706 13.300 30.435 1.00 57.81 100 ARG A O 1
ATOM 811 N N . ARG A 1 101 ? -7.370 11.173 30.197 1.00 53.84 101 ARG A N 1
ATOM 812 C CA . ARG A 1 101 ? -8.609 11.305 30.986 1.00 53.84 101 ARG A CA 1
ATOM 813 C C . ARG A 1 101 ? -8.429 10.962 32.463 1.00 53.84 101 ARG A C 1
ATOM 815 O O . ARG A 1 101 ? -9.305 11.306 33.242 1.00 53.84 101 ARG A O 1
ATOM 822 N N . SER A 1 102 ? -7.329 10.312 32.833 1.00 54.41 102 SER A N 1
ATOM 823 C CA . SER A 1 102 ? -7.052 9.907 34.216 1.00 54.41 102 SER A CA 1
ATOM 824 C C . SER A 1 102 ? -6.305 10.970 35.036 1.00 54.41 102 SER A C 1
ATOM 826 O O . SER A 1 102 ? -6.113 10.769 36.229 1.00 54.41 102 SER A O 1
ATOM 828 N N . ASP A 1 103 ? -5.920 12.091 34.416 1.00 50.06 103 ASP A N 1
ATOM 829 C CA . ASP A 1 103 ? -5.206 13.220 35.042 1.00 50.06 103 ASP A CA 1
ATOM 830 C C . ASP A 1 103 ? -6.115 14.452 35.301 1.00 50.06 103 ASP A C 1
ATOM 832 O O . ASP A 1 103 ? -5.640 15.593 35.331 1.00 50.06 103 ASP A O 1
ATOM 836 N N . HIS A 1 104 ? -7.433 14.262 35.458 1.00 39.84 104 HIS A N 1
ATOM 837 C CA . HIS A 1 104 ? -8.366 15.337 35.840 1.00 39.84 104 HIS A CA 1
ATOM 838 C C . HIS A 1 104 ? -9.365 14.911 36.912 1.00 39.84 104 HIS A C 1
ATOM 840 O O . HIS A 1 104 ? -10.059 13.893 36.695 1.00 39.84 104 HIS A O 1
#

Sequence (104 aa):
MPVQHVAVLWPDEANYARLVAISDDWMPPSLADYRGALLRRAELRGWTEADFLKVDFDPDVLASWCRENFGTVNADSRSAYASFIGKLQFERTEENRTSRRSDH

Secondary structure (DSSP, 8-state):
-----EEEE---HHHHHHHHHH-SS---SSHHHHHHHHHHHHHTTT--GGGEEEE---HHHHHHHHHHHHSS-SHHHHHHHHHHHHHHHHHHHHHHHHHTTS--

Mean predicted aligned error: 6.32 Å

Solvent-accessible surface area (backbone atoms only — not comparable to full-atom values): 6030 Å² total; per-residue (Å²): 128,83,83,79,58,46,36,37,75,54,71,54,76,76,48,38,59,50,43,53,73,65,36,76,50,95,65,63,95,42,69,66,52,42,53,50,52,52,51,53,55,29,49,79,70,76,41,56,78,88,40,47,38,71,34,83,81,55,57,66,60,50,46,53,52,18,37,74,77,65,70,40,38,34,76,66,41,51,47,51,50,21,42,54,52,36,50,56,54,49,54,56,50,53,52,56,54,53,59,68,59,74,79,115

pLDDT: mean 86.11, std 14.41, range [37.0, 98.0]

Radius of gyration: 15.38 Å; Cα contacts (8 Å, |Δi|>4): 91; chains: 1; bounding box: 33×30×49 Å

Foldseek 3Di:
DPLQAQFDAQDDQVQQVLLCVLAPDDDDPHSVVRVVVVQVVQVVVVHHPVSHPHDYDHSVVLSVQLCVPPVGRYPVSNSVVSVVRSVVVVVVVVVVVVVVVVPD